Protein AF-A0A2W0FCZ7-F1 (afdb_monomer_lite)

Secondary structure (DSSP, 8-state):
-HHHHHHHHHHHHHHHHHHHHHHHHHHHHHHHHHHHHHHH-TTTSTTHHHHHHHHHHHHHHHS--TTS-S----

pLDDT: mean 83.26, std 16.86, range [41.09, 98.25]

Radius of gyration: 30.61 Å; chains: 1; bounding box: 68×20×89 Å

Structure (mmCIF, N/CA/C/O backbone):
data_AF-A0A2W0FCZ7-F1
#
_entry.id   AF-A0A2W0FCZ7-F1
#
loop_
_atom_site.group_PDB
_atom_site.id
_atom_site.type_symbol
_atom_site.label_atom_id
_atom_site.label_alt_id
_atom_site.label_comp_id
_atom_site.label_asym_id
_atom_site.label_entity_id
_atom_site.label_seq_id
_atom_site.pdbx_PDB_ins_code
_atom_site.Cartn_x
_atom_site.Cartn_y
_atom_sit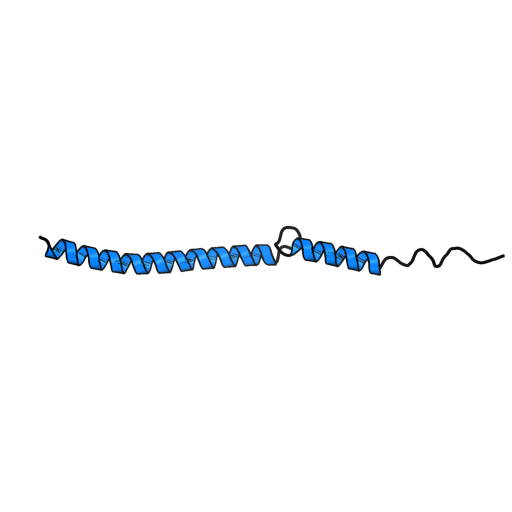e.Cartn_z
_atom_site.occupancy
_atom_site.B_iso_or_equiv
_atom_site.auth_seq_id
_atom_site.auth_comp_id
_atom_site.auth_asym_id
_atom_site.auth_atom_id
_atom_site.pdbx_PDB_model_num
ATOM 1 N N . SER A 1 1 ? 33.715 -14.538 -36.183 1.00 56.47 1 SER A N 1
ATOM 2 C CA . SER A 1 1 ? 34.664 -13.413 -36.056 1.00 56.47 1 SER A CA 1
ATOM 3 C C . SER A 1 1 ? 34.457 -12.744 -34.706 1.00 56.47 1 SER A C 1
ATOM 5 O O . SER A 1 1 ? 33.320 -12.610 -34.267 1.00 56.47 1 SER A O 1
ATOM 7 N N . VAL A 1 2 ? 35.539 -12.343 -34.038 1.00 63.00 2 VAL A N 1
ATOM 8 C CA . VAL A 1 2 ? 35.500 -11.711 -32.702 1.00 63.00 2 VAL A CA 1
ATOM 9 C C . VAL A 1 2 ? 34.724 -10.381 -32.716 1.00 63.00 2 VAL A C 1
ATOM 11 O O . VAL A 1 2 ? 34.009 -10.079 -31.768 1.00 63.00 2 VAL A O 1
ATOM 14 N N . GLY A 1 3 ? 34.756 -9.640 -33.832 1.00 64.75 3 GLY A N 1
ATOM 15 C CA . GLY A 1 3 ? 34.044 -8.361 -33.968 1.00 64.75 3 GLY A CA 1
ATOM 16 C C . GLY A 1 3 ? 32.513 -8.458 -33.901 1.00 64.75 3 GLY A C 1
ATOM 17 O O . GLY A 1 3 ? 31.881 -7.641 -33.242 1.00 64.75 3 GLY A O 1
ATOM 18 N N . VAL A 1 4 ? 31.898 -9.479 -34.511 1.00 72.25 4 VAL A N 1
ATOM 19 C CA . VAL A 1 4 ? 30.426 -9.644 -34.491 1.00 72.25 4 VAL A CA 1
ATOM 20 C C . VAL A 1 4 ? 29.934 -10.092 -33.111 1.00 72.25 4 VAL A C 1
ATOM 22 O O . VAL A 1 4 ? 28.877 -9.656 -32.659 1.00 72.25 4 VAL A O 1
ATOM 25 N N . ALA A 1 5 ? 30.716 -10.924 -32.417 1.00 72.19 5 ALA A N 1
ATOM 26 C CA . ALA A 1 5 ? 30.410 -11.342 -31.051 1.00 72.19 5 ALA A CA 1
ATOM 27 C C . ALA A 1 5 ? 30.488 -10.164 -30.061 1.00 72.19 5 ALA A C 1
ATOM 29 O O . ALA A 1 5 ? 29.609 -10.031 -29.216 1.00 72.19 5 ALA A O 1
ATOM 30 N N . GLY A 1 6 ? 31.479 -9.276 -30.214 1.00 63.88 6 GLY A N 1
ATOM 31 C CA . GLY A 1 6 ? 31.613 -8.071 -29.388 1.00 63.88 6 GLY A CA 1
ATOM 32 C C . GLY A 1 6 ? 30.470 -7.068 -29.578 1.00 63.88 6 GLY A C 1
ATOM 33 O O . GLY A 1 6 ? 29.911 -6.586 -28.598 1.00 63.88 6 GLY A O 1
ATOM 34 N N . VAL A 1 7 ? 30.056 -6.805 -30.823 1.00 70.25 7 VAL A N 1
ATOM 35 C CA . VAL A 1 7 ? 28.912 -5.913 -31.103 1.00 70.25 7 VAL A CA 1
ATOM 36 C C . VAL A 1 7 ? 27.607 -6.490 -30.547 1.00 70.25 7 VAL A C 1
ATOM 38 O O . VAL A 1 7 ? 26.832 -5.764 -29.932 1.00 70.25 7 VAL A O 1
ATOM 41 N N . ARG A 1 8 ? 27.369 -7.800 -30.702 1.00 65.12 8 ARG A N 1
ATOM 42 C CA . ARG A 1 8 ? 26.165 -8.449 -30.156 1.00 65.12 8 ARG A CA 1
ATOM 43 C C . ARG A 1 8 ? 26.145 -8.430 -28.624 1.00 65.12 8 ARG A C 1
ATOM 45 O O . ARG A 1 8 ? 25.077 -8.240 -28.057 1.00 65.12 8 ARG A O 1
ATOM 52 N N . ALA A 1 9 ? 27.299 -8.577 -27.971 1.00 65.88 9 ALA A N 1
ATOM 53 C CA . ALA A 1 9 ? 27.402 -8.465 -26.518 1.00 65.88 9 ALA A CA 1
ATOM 54 C C . ALA A 1 9 ? 27.026 -7.059 -26.020 1.00 65.88 9 ALA A C 1
ATOM 56 O O . ALA A 1 9 ? 26.256 -6.954 -25.075 1.00 65.88 9 ALA A O 1
ATOM 57 N N . LEU A 1 10 ? 27.487 -5.994 -26.688 1.00 62.09 10 LEU A N 1
ATOM 58 C CA . LEU A 1 10 ? 27.139 -4.610 -26.334 1.00 62.09 10 LEU A CA 1
ATOM 59 C C . LEU A 1 10 ? 25.652 -4.294 -26.548 1.00 62.09 10 LEU A C 1
ATOM 61 O O . LEU A 1 10 ? 25.031 -3.668 -25.697 1.00 62.09 10 LEU A O 1
ATOM 65 N N . VAL A 1 11 ? 25.066 -4.747 -27.663 1.00 67.44 11 VAL A N 1
ATOM 66 C CA . VAL A 1 11 ? 23.623 -4.580 -27.928 1.00 67.44 11 VAL A CA 1
ATOM 67 C C . VAL A 1 11 ? 22.791 -5.315 -26.876 1.00 67.44 11 VAL A C 1
ATOM 69 O O . VAL A 1 11 ? 21.855 -4.750 -26.325 1.00 67.44 11 VAL A O 1
ATOM 72 N N . GLN A 1 12 ? 23.169 -6.551 -26.547 1.00 71.19 12 GLN A N 1
ATOM 73 C CA . GLN A 1 12 ? 22.472 -7.347 -25.541 1.00 71.19 12 GLN A CA 1
ATOM 74 C C . GLN A 1 12 ? 22.608 -6.766 -24.126 1.00 71.19 12 GLN A C 1
ATOM 76 O O . GLN A 1 12 ? 21.672 -6.871 -23.337 1.00 71.19 12 GLN A O 1
ATOM 81 N N . ASP A 1 13 ? 23.748 -6.157 -23.802 1.00 68.62 13 ASP A N 1
ATOM 82 C CA . ASP A 1 13 ? 23.958 -5.464 -22.529 1.00 68.62 13 ASP A CA 1
ATOM 83 C C . ASP A 1 13 ? 23.086 -4.200 -22.430 1.00 68.62 13 ASP A C 1
ATOM 85 O O . ASP A 1 13 ? 22.395 -3.997 -21.433 1.00 68.62 13 ASP A O 1
ATOM 89 N N . HIS A 1 14 ? 22.997 -3.424 -23.514 1.00 68.00 14 HIS A N 1
ATOM 90 C CA . HIS A 1 14 ? 22.134 -2.243 -23.588 1.00 68.00 14 HIS A CA 1
ATOM 91 C C . HIS A 1 14 ? 20.636 -2.596 -23.484 1.00 68.00 14 HIS A C 1
ATOM 93 O O . HIS A 1 14 ? 19.901 -1.986 -22.705 1.00 68.00 14 HIS A O 1
ATOM 99 N N . ASP A 1 15 ? 20.181 -3.640 -24.185 1.00 78.12 15 ASP A N 1
ATOM 100 C CA . ASP A 1 15 ? 18.798 -4.130 -24.082 1.00 78.12 15 ASP A CA 1
ATOM 101 C C . ASP A 1 15 ? 18.488 -4.659 -22.669 1.00 78.12 15 ASP A C 1
ATOM 103 O O . ASP A 1 15 ? 17.384 -4.489 -22.139 1.00 78.12 15 ASP A O 1
ATOM 107 N N . ARG A 1 16 ? 19.479 -5.272 -22.012 1.00 83.31 16 ARG A N 1
ATOM 108 C CA . ARG A 1 16 ? 19.358 -5.812 -20.656 1.00 83.31 16 ARG A CA 1
ATOM 109 C C . ARG A 1 16 ? 19.142 -4.720 -19.607 1.00 83.31 16 ARG A C 1
ATOM 111 O O . ARG A 1 16 ? 18.383 -4.949 -18.661 1.00 83.31 16 ARG A O 1
ATOM 118 N N . GLU A 1 17 ? 19.782 -3.562 -19.732 1.00 85.62 17 GLU A N 1
ATOM 119 C CA . GLU A 1 17 ? 19.545 -2.427 -18.831 1.00 85.62 17 GLU A CA 1
ATOM 120 C C . GLU A 1 17 ? 18.100 -1.922 -18.932 1.00 85.62 17 GLU A C 1
ATOM 122 O O . GLU A 1 17 ? 17.430 -1.731 -17.910 1.00 85.62 17 GLU A O 1
ATOM 127 N N . GLY A 1 18 ? 17.589 -1.789 -20.161 1.00 88.50 18 GLY A N 1
ATOM 128 C CA . GLY A 1 18 ? 16.203 -1.403 -20.428 1.00 88.50 18 GLY A CA 1
ATOM 129 C C . GLY A 1 18 ? 15.195 -2.383 -19.826 1.00 88.50 18 GLY A C 1
ATOM 130 O O . GLY A 1 18 ? 14.267 -1.961 -19.127 1.00 88.50 18 GLY A O 1
ATOM 131 N N . LEU A 1 19 ? 15.417 -3.691 -20.013 1.00 88.75 19 LEU A N 1
ATOM 132 C CA . LEU A 1 19 ? 14.591 -4.739 -19.406 1.00 88.75 19 LEU A CA 1
ATOM 133 C C . LEU A 1 19 ? 14.613 -4.672 -17.874 1.00 88.75 19 LEU A C 1
ATOM 135 O O . LEU A 1 19 ? 13.563 -4.744 -17.246 1.00 88.75 19 LEU A O 1
ATOM 139 N N . GLN A 1 20 ? 15.779 -4.491 -17.248 1.00 91.75 20 GLN A N 1
ATOM 140 C CA . GLN A 1 20 ? 15.869 -4.372 -15.787 1.00 91.75 20 GLN A CA 1
ATOM 141 C C . GLN A 1 20 ? 15.157 -3.126 -15.257 1.00 91.75 20 GLN A C 1
ATOM 143 O O . GLN A 1 20 ? 14.509 -3.172 -14.208 1.00 91.75 20 GLN A O 1
ATOM 148 N N . ALA A 1 21 ? 15.273 -2.000 -15.963 1.00 93.50 21 ALA A N 1
ATOM 149 C CA . ALA A 1 21 ? 14.562 -0.781 -15.609 1.00 93.50 21 ALA A CA 1
ATOM 150 C C . ALA A 1 21 ? 13.043 -0.979 -15.700 1.00 93.50 21 ALA A C 1
ATOM 152 O O . ALA A 1 21 ? 12.328 -0.557 -14.793 1.00 93.50 21 ALA A O 1
ATOM 153 N N . GLN A 1 22 ? 12.564 -1.660 -16.745 1.00 93.56 22 GLN A N 1
ATOM 154 C CA . GLN A 1 22 ? 11.150 -1.991 -16.901 1.00 93.56 22 GLN A CA 1
ATOM 155 C C . GLN A 1 22 ? 10.662 -2.934 -15.799 1.00 93.56 22 GLN A C 1
ATOM 157 O O . GLN A 1 22 ? 9.702 -2.605 -15.113 1.00 93.56 22 GLN A O 1
ATOM 162 N N . THR A 1 23 ? 11.387 -4.022 -15.531 1.00 93.75 23 THR A N 1
ATOM 163 C CA . THR A 1 23 ? 11.070 -4.960 -14.447 1.00 93.75 23 THR A CA 1
ATOM 164 C C . THR A 1 23 ? 10.961 -4.253 -13.096 1.00 93.75 23 THR A C 1
ATOM 166 O O . THR A 1 23 ? 9.998 -4.465 -12.368 1.00 93.75 23 THR A O 1
ATOM 169 N N . ARG A 1 24 ? 11.903 -3.361 -12.751 1.00 95.81 24 ARG A N 1
ATOM 170 C CA . ARG A 1 24 ? 11.825 -2.595 -11.493 1.00 95.81 24 ARG A CA 1
ATOM 171 C C . ARG A 1 24 ? 10.593 -1.694 -11.428 1.00 95.81 24 ARG A C 1
ATOM 173 O O . ARG A 1 24 ? 9.981 -1.609 -10.368 1.00 95.81 24 ARG A O 1
ATOM 180 N N . ARG A 1 25 ? 10.233 -1.037 -12.535 1.00 97.44 25 ARG A N 1
ATOM 181 C CA . ARG A 1 25 ? 9.020 -0.207 -12.605 1.00 97.44 25 ARG A CA 1
ATOM 182 C C . ARG A 1 25 ? 7.760 -1.042 -12.411 1.00 97.44 25 ARG A C 1
ATOM 184 O O . ARG A 1 25 ? 6.921 -0.665 -11.601 1.00 97.44 25 ARG A O 1
ATOM 191 N N . ASP A 1 26 ? 7.661 -2.175 -13.098 1.00 96.31 26 ASP A N 1
ATOM 192 C CA . ASP A 1 26 ? 6.482 -3.040 -13.036 1.00 96.31 26 ASP A CA 1
ATOM 193 C C . ASP A 1 26 ? 6.302 -3.646 -11.638 1.00 96.31 26 ASP A C 1
ATOM 195 O O . ASP A 1 26 ? 5.195 -3.633 -11.099 1.00 96.31 26 ASP A O 1
ATOM 199 N N . LEU A 1 27 ? 7.394 -4.094 -11.000 1.00 97.69 27 LEU A N 1
ATOM 200 C CA . LEU A 1 27 ? 7.351 -4.541 -9.605 1.00 97.69 27 LEU A CA 1
ATOM 201 C C . LEU A 1 27 ? 6.963 -3.410 -8.648 1.00 97.69 27 LEU A C 1
ATOM 203 O O . LEU A 1 27 ? 6.165 -3.644 -7.744 1.00 97.69 27 LEU A O 1
ATOM 207 N N . GLY A 1 28 ? 7.504 -2.203 -8.839 1.00 97.38 28 GLY A N 1
ATOM 208 C CA . GLY A 1 28 ? 7.154 -1.035 -8.028 1.00 97.38 28 GLY A CA 1
ATOM 209 C C . GLY A 1 28 ? 5.665 -0.702 -8.118 1.00 97.38 28 GLY A C 1
ATOM 210 O O . GLY A 1 28 ? 4.995 -0.614 -7.097 1.00 97.38 28 GLY A O 1
ATOM 211 N N . ALA A 1 29 ? 5.116 -0.631 -9.332 1.00 98.00 29 ALA A N 1
ATOM 212 C CA . ALA A 1 29 ? 3.697 -0.353 -9.545 1.00 98.00 29 ALA A CA 1
ATOM 213 C C . ALA A 1 29 ? 2.785 -1.439 -8.942 1.00 98.00 29 ALA A C 1
ATOM 215 O O . ALA A 1 29 ? 1.775 -1.128 -8.306 1.00 98.00 29 ALA A O 1
ATOM 216 N N . ALA A 1 30 ? 3.146 -2.717 -9.103 1.00 97.31 30 ALA A N 1
ATOM 217 C CA . ALA A 1 30 ? 2.405 -3.825 -8.503 1.00 97.31 30 ALA A CA 1
ATOM 218 C C . ALA A 1 30 ? 2.455 -3.782 -6.965 1.00 97.31 30 ALA A C 1
ATOM 220 O O . ALA A 1 30 ? 1.439 -4.028 -6.304 1.00 97.31 30 ALA A O 1
ATOM 221 N N . PHE A 1 31 ? 3.615 -3.438 -6.397 1.00 97.38 31 PHE A N 1
ATOM 222 C CA . PHE A 1 31 ? 3.783 -3.241 -4.961 1.00 97.38 31 PHE A CA 1
ATOM 223 C C . PHE A 1 31 ? 2.924 -2.082 -4.455 1.00 97.38 31 PHE A C 1
ATOM 225 O O . PHE A 1 31 ? 2.148 -2.289 -3.528 1.00 97.38 31 PHE A O 1
ATOM 232 N N . ASP A 1 32 ? 2.983 -0.909 -5.086 1.00 98.25 32 ASP A N 1
ATOM 233 C CA . ASP A 1 32 ? 2.212 0.272 -4.680 1.00 98.25 32 ASP A CA 1
ATOM 234 C C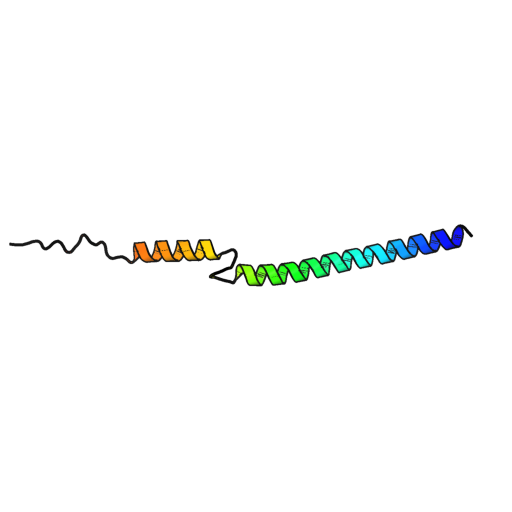 . ASP A 1 32 ? 0.705 -0.014 -4.679 1.00 98.25 32 ASP A C 1
ATOM 236 O O . ASP A 1 32 ? -0.021 0.365 -3.755 1.00 98.25 32 ASP A O 1
ATOM 240 N N . GLN A 1 33 ? 0.221 -0.757 -5.677 1.00 97.75 33 GLN A N 1
ATOM 241 C CA . GLN A 1 33 ? -1.178 -1.168 -5.746 1.00 97.75 33 GLN A CA 1
ATOM 242 C C . GLN A 1 33 ? -1.562 -2.147 -4.625 1.00 97.75 33 GLN A C 1
ATOM 244 O O . GLN A 1 33 ? -2.672 -2.081 -4.089 1.00 97.75 33 GLN A O 1
ATOM 249 N N . ALA A 1 34 ? -0.693 -3.102 -4.289 1.00 96.56 34 ALA A N 1
ATOM 250 C CA . ALA A 1 34 ? -0.929 -4.028 -3.183 1.00 96.56 34 ALA A CA 1
ATOM 251 C C . ALA A 1 34 ? -0.864 -3.309 -1.826 1.00 96.56 34 ALA A C 1
ATOM 253 O O . ALA A 1 34 ? -1.762 -3.479 -1.003 1.00 96.56 34 ALA A O 1
ATOM 254 N N . TRP A 1 35 ? 0.139 -2.452 -1.631 1.00 95.75 35 TRP A N 1
ATOM 255 C CA . TRP A 1 35 ? 0.320 -1.635 -0.438 1.00 95.75 35 TRP A CA 1
ATOM 256 C C . TRP A 1 35 ? -0.876 -0.718 -0.196 1.00 95.75 35 TRP A C 1
ATOM 258 O O . TRP A 1 35 ? -1.419 -0.712 0.901 1.00 95.75 35 TRP A O 1
ATOM 268 N N . SER A 1 36 ? -1.344 -0.001 -1.222 1.00 97.19 36 SER A N 1
ATOM 269 C CA . SER A 1 36 ? -2.512 0.878 -1.101 1.00 97.19 36 SER A CA 1
ATOM 270 C C . SER A 1 36 ? -3.766 0.110 -0.676 1.00 97.19 36 SER A C 1
ATOM 272 O O . SER A 1 36 ? -4.474 0.551 0.227 1.00 97.19 36 SER A O 1
ATOM 274 N N . ARG A 1 37 ? -4.019 -1.076 -1.249 1.00 96.75 37 ARG A N 1
ATOM 275 C CA . ARG A 1 37 ? -5.143 -1.931 -0.824 1.00 96.75 37 ARG A CA 1
ATOM 276 C C . ARG A 1 37 ? -5.016 -2.348 0.640 1.00 96.75 37 ARG A C 1
ATOM 278 O O . ARG A 1 37 ? -5.974 -2.227 1.390 1.00 96.75 37 ARG A O 1
ATOM 285 N N . GLN A 1 38 ? -3.825 -2.775 1.046 1.00 97.44 38 GLN A N 1
ATOM 286 C CA . GLN A 1 38 ? -3.557 -3.221 2.409 1.00 97.44 38 GLN A CA 1
ATOM 287 C C . GLN A 1 38 ? -3.581 -2.072 3.430 1.00 97.44 38 GLN A C 1
ATOM 289 O O . GLN A 1 38 ? -3.927 -2.282 4.587 1.00 97.44 38 GLN A O 1
ATOM 294 N N . LEU A 1 39 ? -3.204 -0.856 3.037 1.00 96.69 39 LEU A N 1
ATOM 295 C CA . LEU A 1 39 ? -3.2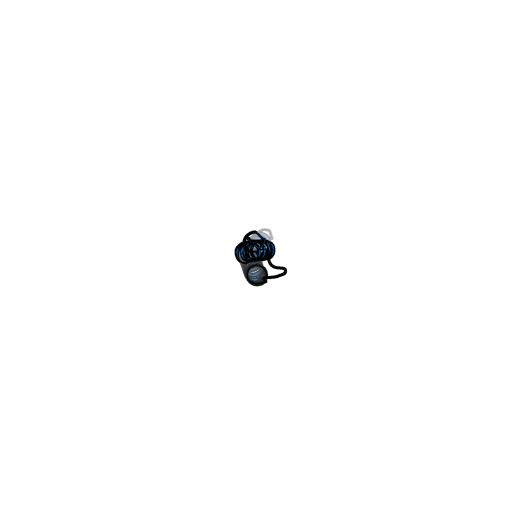19 0.315 3.914 1.00 96.69 39 LEU A CA 1
ATOM 296 C C . LEU A 1 39 ? -4.649 0.755 4.254 1.00 96.69 39 LEU A C 1
ATOM 298 O O . LEU A 1 39 ? -4.891 1.205 5.371 1.00 96.69 39 LEU A O 1
ATOM 302 N N . HIS A 1 40 ? -5.577 0.606 3.306 1.00 95.31 40 HIS A N 1
ATOM 303 C CA . HIS A 1 40 ? -6.962 1.065 3.435 1.00 95.31 40 HIS A CA 1
ATOM 304 C C . HIS A 1 40 ? -7.956 -0.031 3.843 1.00 95.31 40 HIS A C 1
ATOM 306 O O . HIS A 1 40 ? -9.138 0.271 3.986 1.00 95.31 40 HIS A O 1
ATOM 312 N N . ASP A 1 41 ? -7.518 -1.278 4.030 1.00 97.06 41 ASP A N 1
ATOM 313 C CA . ASP A 1 41 ? -8.359 -2.337 4.595 1.00 97.06 41 ASP A CA 1
ATOM 314 C C . ASP A 1 41 ? -8.404 -2.193 6.133 1.00 97.06 41 ASP A C 1
ATOM 316 O O . ASP A 1 41 ? -7.389 -2.398 6.805 1.00 97.06 41 ASP A O 1
ATOM 320 N N . PRO A 1 42 ? -9.551 -1.822 6.728 1.00 95.00 42 PRO A N 1
ATOM 321 C CA . PRO A 1 42 ? -9.633 -1.580 8.163 1.00 95.00 42 PRO A CA 1
ATOM 322 C C . PRO A 1 42 ? -9.649 -2.862 9.008 1.00 95.00 42 PRO A C 1
ATOM 324 O O . PRO A 1 42 ? -9.464 -2.777 10.222 1.00 95.00 42 PRO A O 1
ATOM 327 N N . GLU A 1 43 ? -9.877 -4.032 8.405 1.00 96.44 43 GLU A N 1
ATOM 328 C CA . GLU A 1 43 ? -10.051 -5.302 9.122 1.00 96.44 43 GLU A CA 1
ATOM 329 C C . GLU A 1 43 ? -8.867 -6.251 8.951 1.00 96.44 43 GLU A C 1
ATOM 331 O O . GLU A 1 43 ? -8.438 -6.883 9.915 1.00 96.44 43 GLU A O 1
ATOM 336 N N . HIS A 1 44 ? -8.307 -6.322 7.745 1.00 95.69 44 HIS A N 1
ATOM 337 C CA . HIS A 1 44 ? -7.209 -7.234 7.408 1.00 95.69 44 HIS A CA 1
ATOM 338 C C . HIS A 1 44 ? -5.950 -6.495 6.950 1.00 95.69 44 HIS A C 1
ATOM 340 O O . HIS A 1 44 ? -4.929 -7.127 6.666 1.00 95.69 44 HIS A O 1
ATOM 346 N N . GLY A 1 45 ? -6.014 -5.163 6.879 1.00 96.12 45 GLY A N 1
ATOM 347 C CA . GLY A 1 45 ? -4.926 -4.297 6.458 1.00 96.12 45 GLY A CA 1
ATOM 348 C C . GLY A 1 45 ? -3.818 -4.115 7.489 1.00 96.12 45 GLY A C 1
ATOM 349 O O . GLY A 1 45 ? -3.930 -4.498 8.652 1.00 96.12 45 GLY A O 1
ATOM 350 N N . VAL A 1 46 ? -2.732 -3.452 7.084 1.00 96.50 46 VAL A N 1
ATOM 351 C CA . VAL A 1 46 ? -1.600 -3.147 7.987 1.00 96.50 46 VAL A CA 1
ATOM 352 C C . VAL A 1 46 ? -2.012 -2.262 9.167 1.00 96.50 46 VAL A C 1
ATOM 354 O O . VAL A 1 46 ? -1.408 -2.342 10.233 1.00 96.50 46 VAL A O 1
ATOM 357 N N . MET A 1 47 ? -3.061 -1.451 8.998 1.00 97.50 47 MET A N 1
ATOM 358 C CA . MET A 1 47 ? -3.597 -0.574 10.043 1.00 97.50 47 MET A CA 1
ATOM 359 C C . MET A 1 47 ? -4.686 -1.235 10.900 1.00 97.50 47 MET A C 1
ATOM 361 O O . MET A 1 47 ? -5.133 -0.625 11.870 1.00 97.50 47 MET A O 1
ATOM 365 N N . ALA A 1 48 ? -5.093 -2.477 10.612 1.00 97.81 48 ALA A N 1
ATOM 366 C CA . ALA A 1 48 ? -6.201 -3.138 11.306 1.00 97.81 48 ALA A CA 1
ATOM 367 C C . ALA A 1 48 ? -6.008 -3.206 12.831 1.00 97.81 48 ALA A C 1
ATOM 369 O O . ALA A 1 48 ? -6.931 -2.919 13.593 1.00 97.81 48 ALA A O 1
ATOM 370 N N . GLY A 1 49 ? -4.786 -3.497 13.294 1.00 96.75 49 GLY A N 1
ATOM 371 C CA . GLY A 1 49 ? -4.463 -3.493 14.724 1.00 96.75 49 GLY A CA 1
ATOM 372 C C . GLY A 1 49 ? -4.615 -2.112 15.374 1.00 96.75 49 GLY A C 1
ATOM 373 O O . GLY A 1 49 ? -5.103 -2.009 16.498 1.00 96.75 49 GLY A O 1
ATOM 374 N N . VAL A 1 50 ? -4.263 -1.041 14.654 1.00 97.06 50 VAL A N 1
ATOM 375 C CA . VAL A 1 50 ? -4.429 0.342 15.128 1.00 97.06 50 VAL A CA 1
ATOM 376 C C . VAL A 1 50 ? -5.912 0.688 15.239 1.00 97.06 50 VAL A C 1
ATOM 378 O O . VAL A 1 50 ? -6.340 1.198 16.272 1.00 97.06 50 VAL A O 1
ATOM 381 N N . TYR A 1 51 ? -6.716 0.353 14.227 1.00 96.88 51 TYR A N 1
ATOM 382 C CA . TYR A 1 51 ? -8.165 0.569 14.268 1.00 96.88 51 TYR A CA 1
ATOM 383 C C . TYR A 1 51 ? -8.855 -0.243 15.365 1.00 96.88 51 TYR A C 1
ATOM 385 O O . TYR A 1 51 ? -9.773 0.256 16.017 1.00 96.88 51 TYR A O 1
ATOM 393 N N . TYR A 1 52 ? -8.422 -1.484 15.594 1.00 96.81 52 TYR A N 1
ATOM 394 C CA . TYR A 1 52 ? -8.922 -2.309 16.692 1.00 96.81 52 TYR A CA 1
ATOM 395 C C . TYR A 1 52 ? -8.673 -1.644 18.050 1.00 96.81 52 TYR A C 1
ATOM 397 O O . TYR A 1 52 ? -9.609 -1.469 18.829 1.00 96.81 52 TYR A O 1
ATOM 405 N N . LEU A 1 53 ? -7.434 -1.218 18.313 1.00 97.50 53 LEU A N 1
ATOM 406 C CA . LEU A 1 53 ? -7.084 -0.569 19.576 1.00 97.50 53 LEU A CA 1
ATOM 407 C C . LEU A 1 53 ? -7.784 0.783 19.747 1.00 97.50 53 LEU A C 1
ATOM 409 O O . LEU A 1 53 ? -8.256 1.074 20.842 1.00 97.50 53 LEU A O 1
ATOM 413 N N . GLY A 1 54 ? -7.905 1.575 18.678 1.00 96.69 54 GLY A N 1
ATOM 414 C CA . GLY A 1 54 ? -8.644 2.840 18.698 1.00 96.69 54 GLY A CA 1
ATOM 415 C C . GLY A 1 54 ? -10.096 2.646 19.133 1.00 96.69 54 GLY A C 1
ATOM 416 O O . GLY A 1 54 ? -10.526 3.254 20.110 1.00 96.69 54 GLY A O 1
ATOM 417 N N . ARG A 1 55 ? -10.813 1.707 18.498 1.00 95.56 55 ARG A N 1
ATOM 418 C CA . ARG A 1 55 ? -12.193 1.360 18.882 1.00 95.56 55 ARG A CA 1
ATOM 419 C C . ARG A 1 55 ? -12.292 0.854 20.320 1.00 95.56 55 ARG A C 1
ATOM 421 O O . ARG A 1 55 ? -13.227 1.211 21.031 1.00 95.56 55 ARG A O 1
ATOM 428 N N . GLN A 1 56 ? -11.334 0.039 20.763 1.00 96.06 56 GLN A N 1
ATOM 429 C CA . GLN A 1 56 ? -11.322 -0.472 22.133 1.00 96.06 56 GLN A CA 1
ATOM 430 C C . GLN A 1 56 ? -11.183 0.667 23.151 1.00 96.06 56 GLN A C 1
ATOM 432 O O . GLN A 1 56 ? -11.923 0.699 24.133 1.00 96.06 56 GLN A O 1
ATOM 437 N N . ILE A 1 57 ? -10.281 1.619 22.907 1.00 96.25 57 ILE A N 1
ATOM 438 C CA . ILE A 1 57 ? -10.093 2.790 23.771 1.00 96.25 57 ILE A CA 1
ATOM 439 C C . ILE A 1 57 ? -11.355 3.658 23.777 1.00 96.25 57 ILE A C 1
ATOM 441 O O . ILE A 1 57 ? -11.844 4.008 24.847 1.00 96.25 57 ILE A O 1
ATOM 445 N N . GLU A 1 58 ? -11.920 3.962 22.607 1.00 95.81 58 GLU A N 1
ATOM 446 C CA . GLU A 1 58 ? -13.163 4.738 22.494 1.00 95.81 58 GLU A CA 1
ATOM 447 C C . GLU A 1 58 ? -14.309 4.088 23.277 1.00 95.81 58 GLU A C 1
ATOM 449 O O . GLU A 1 58 ? -15.003 4.773 24.027 1.00 95.81 58 GLU A O 1
ATOM 454 N N . SER A 1 59 ? -14.45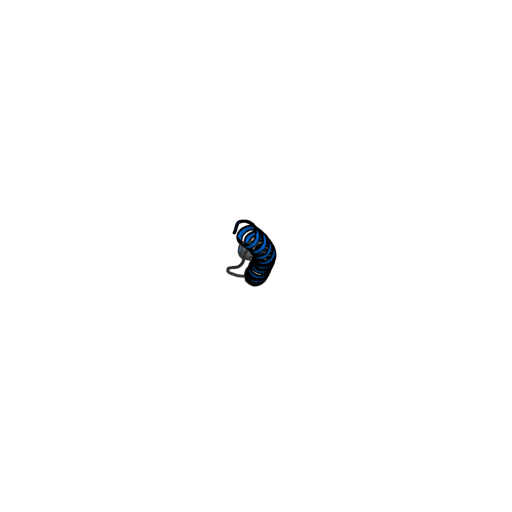1 2.761 23.189 1.00 94.12 59 SER A N 1
ATOM 455 C CA . SER A 1 59 ? -15.485 2.027 23.926 1.00 94.12 59 SER A CA 1
ATOM 456 C C . SER A 1 59 ? -15.321 2.127 25.447 1.00 94.12 59 SER A C 1
ATOM 458 O O . SER A 1 59 ? -16.308 2.294 26.160 1.00 94.12 59 SER A O 1
ATOM 460 N N . GLN A 1 60 ? -14.082 2.092 25.950 1.00 93.88 60 GLN A N 1
ATOM 461 C CA . GLN A 1 60 ? -13.791 2.244 27.379 1.00 93.88 60 GLN A CA 1
ATOM 462 C C . GLN A 1 60 ? -14.078 3.659 27.876 1.00 93.88 60 GLN A C 1
ATOM 464 O O . GLN A 1 60 ? -14.530 3.827 29.002 1.00 93.88 60 GLN A O 1
ATOM 469 N N . LEU A 1 61 ? -13.837 4.672 27.041 1.00 93.94 61 LEU A N 1
ATOM 470 C CA . LEU A 1 61 ? -14.136 6.065 27.377 1.00 93.94 61 LEU A CA 1
ATOM 471 C C . LEU A 1 61 ? -15.641 6.374 27.332 1.00 93.94 61 LEU A C 1
ATOM 473 O O . LEU A 1 61 ? -16.089 7.310 27.990 1.00 93.94 61 LEU A O 1
ATOM 477 N N . GLN A 1 62 ? -16.414 5.617 26.551 1.00 90.19 62 GLN A N 1
ATOM 478 C CA . GLN A 1 62 ? -17.870 5.749 26.450 1.00 90.19 62 GLN A CA 1
ATOM 479 C C . GLN A 1 62 ? -18.647 4.922 27.469 1.00 90.19 62 GLN A C 1
ATOM 481 O O . GLN A 1 62 ? -19.827 5.208 27.677 1.00 90.19 62 GLN A O 1
ATOM 486 N N . ALA A 1 63 ? -18.018 3.930 28.105 1.00 76.69 63 ALA A N 1
ATOM 487 C CA . ALA A 1 63 ? -18.614 3.256 29.245 1.00 76.69 63 ALA A CA 1
ATOM 488 C C . ALA A 1 63 ? -18.883 4.315 30.332 1.00 76.69 63 ALA A C 1
ATOM 490 O O . ALA A 1 63 ? -17.934 4.937 30.822 1.00 76.69 63 ALA A O 1
ATOM 491 N N . PRO A 1 64 ? -20.154 4.579 30.698 1.00 64.62 64 PRO A N 1
ATOM 492 C CA . PRO A 1 64 ? -20.424 5.397 31.864 1.00 64.62 64 PRO A CA 1
ATOM 493 C C . PRO A 1 64 ? -19.724 4.718 33.035 1.00 64.62 64 PRO A C 1
ATOM 495 O O . PRO A 1 64 ? -19.814 3.498 33.159 1.00 64.62 64 PRO A O 1
ATOM 498 N N . GLY A 1 65 ? -19.019 5.485 33.868 1.00 60.44 65 GLY A N 1
ATOM 499 C CA . GLY A 1 65 ? -18.483 4.948 35.110 1.00 60.44 65 GLY A CA 1
ATOM 500 C C . GLY A 1 65 ? -19.616 4.259 35.866 1.00 60.44 65 GLY A C 1
ATOM 501 O O . GLY A 1 65 ? -20.516 4.932 36.375 1.00 60.44 65 GLY A O 1
ATOM 502 N N . GLU A 1 66 ? -19.597 2.927 35.894 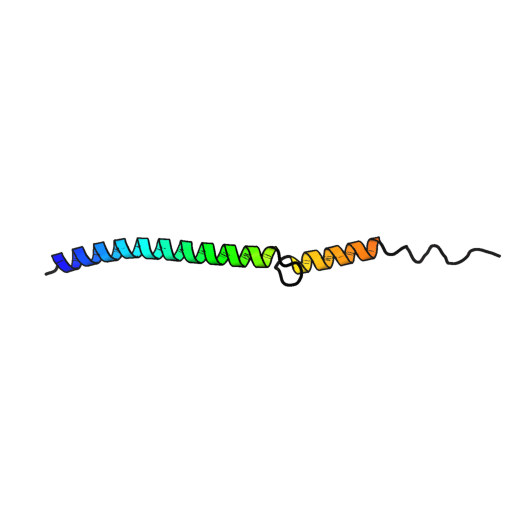1.00 53.34 66 GLU A N 1
ATOM 503 C CA . GLU A 1 66 ? -20.401 2.088 36.780 1.00 53.34 66 GLU A CA 1
ATOM 504 C C . GLU A 1 66 ? -19.911 2.322 38.216 1.00 53.34 66 GLU A C 1
ATOM 506 O O . GLU A 1 66 ? -19.315 1.458 38.835 1.00 53.34 66 GLU A O 1
ATOM 511 N N . ASP A 1 67 ? -20.091 3.543 38.712 1.00 53.81 67 ASP A N 1
ATOM 512 C CA . ASP A 1 67 ? -19.806 3.946 40.091 1.00 53.81 67 ASP A CA 1
ATOM 513 C C . ASP A 1 67 ? -20.708 5.107 40.561 1.00 53.81 67 ASP A C 1
ATOM 515 O O . ASP A 1 67 ? -20.613 5.556 41.698 1.00 53.81 67 ASP A O 1
ATOM 519 N N . ALA A 1 68 ? -21.644 5.586 39.729 1.00 54.00 68 ALA A N 1
ATOM 520 C CA . ALA A 1 68 ? -22.530 6.707 40.073 1.00 54.00 68 ALA A CA 1
ATOM 521 C C . ALA A 1 68 ? -23.991 6.314 40.384 1.00 54.00 68 ALA A C 1
ATOM 523 O O . ALA A 1 68 ? -24.862 7.181 40.399 1.00 54.00 68 ALA A O 1
ATOM 524 N N . ALA A 1 69 ? -24.297 5.032 40.615 1.00 52.97 69 ALA A N 1
ATOM 525 C CA . ALA A 1 69 ? -25.672 4.597 40.906 1.00 52.97 69 ALA A CA 1
ATOM 526 C C . ALA A 1 69 ? -25.782 3.510 41.991 1.00 52.97 69 ALA A C 1
ATOM 528 O O . ALA A 1 69 ? -26.780 2.793 42.061 1.00 52.97 69 ALA A O 1
ATOM 529 N N . GLY A 1 70 ? -24.790 3.418 42.880 1.00 50.53 70 GLY A N 1
ATOM 530 C CA . GLY A 1 70 ? -24.965 2.826 44.206 1.00 50.53 70 GLY A CA 1
ATOM 531 C C . GLY A 1 70 ? -25.752 3.790 45.091 1.00 50.53 70 GLY A C 1
ATOM 532 O O . GLY A 1 70 ? -25.173 4.478 45.917 1.00 50.53 70 GLY A O 1
ATOM 533 N N . VAL A 1 71 ? -27.050 3.880 44.805 1.00 57.91 71 VAL A N 1
ATOM 534 C CA . VAL A 1 71 ? -28.144 4.505 45.560 1.00 57.91 71 VAL A CA 1
ATOM 535 C C . VAL A 1 71 ? -27.753 4.916 46.987 1.00 57.91 71 VAL A C 1
ATOM 537 O O . VAL A 1 71 ? -27.723 4.096 47.903 1.00 57.91 71 VAL A O 1
ATOM 540 N N . GLU A 1 72 ? -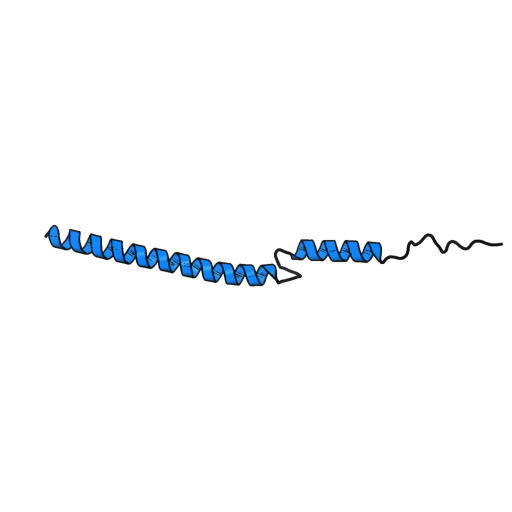27.510 6.214 47.175 1.00 58.25 72 GLU A N 1
ATOM 541 C CA . GLU A 1 72 ? -27.689 6.846 48.476 1.00 58.25 72 GLU A CA 1
ATOM 542 C C . GLU A 1 72 ? -29.191 6.940 48.793 1.00 58.25 72 GLU A C 1
ATOM 544 O O . GLU A 1 72 ? -29.971 7.479 48.006 1.00 58.25 72 GLU A O 1
ATOM 549 N N . SER A 1 73 ? -29.502 6.510 50.020 1.00 41.09 73 SER A N 1
ATOM 550 C CA . SER A 1 73 ? -30.625 6.875 50.905 1.00 41.09 73 SER A CA 1
ATOM 551 C C . SER A 1 73 ? -31.958 6.106 50.820 1.00 41.09 73 SER A C 1
ATOM 553 O O . SER A 1 73 ? -32.405 5.774 49.720 1.00 41.09 73 SER A O 1
ATOM 555 N N . PRO A 1 74 ? -32.688 5.938 51.954 1.00 51.28 74 PRO A N 1
ATOM 556 C CA . PRO A 1 74 ? -32.354 6.222 53.366 1.00 51.28 74 PRO A CA 1
ATOM 557 C C . PRO A 1 74 ? -32.150 4.973 54.252 1.00 51.28 74 PRO A C 1
ATOM 559 O O . PRO A 1 74 ? -32.600 3.868 53.873 1.00 51.28 74 PRO A O 1
#

Sequence (74 aa):
SVGVAGVRALVQDHDREGLQAQTRRDLGAAFDQAWSRQLHDPEHGVMAGVYYLGRQIESQLQAPGEDAAGVESP

Foldseek 3Di:
DVVVVVVVVVVVVVVVVVVVVVVVVVVVVVVVVVLVVQCPPCCRHPCVVVNVVVVVVVVVVPPDPPPPPPDDDD